Protein AF-A0A348ZEK2-F1 (afdb_monomer_lite)

Radius of gyration: 20.58 Å; chains: 1; bounding box: 32×59×55 Å

Foldseek 3Di:
DLVVQLVVQCVVVVDNVRSVVVVVVLVVVLVVCVVPDDLVPLLVNQLSDLPSPSVQCVQCVPPDPVCVLVDQRDCDDSNVNNDPPDDPDDPRPDPDDSPPPPVDDDDDPPDD

Sequence (112 aa):
MIGTLVFLVTTLTRSLLASYVVLILILVLQATVSALVDPEDIALLSLLNPFGQVAISEITRYWTPFEMNEQVMPMAGSLLYNHPVSVGIDPFNKMIDRNPDDNVTRVSEAEE

Secondary structure (DSSP, 8-state):
-HHHHHHHHHHHHT-HHHHHHHHHHHHHHHHHHHHHS-TT-HHHHHHT-TT-HHHHHHHTTT--HHHHHHSPPP--TTHHHHS-S-SSS-TTTSS----GGGS---------

pLDDT: mean 78.41, std 12.88, range [43.69, 93.81]

Structure (mmCIF, N/CA/C/O backbone):
data_AF-A0A348ZEK2-F1
#
_entry.id   AF-A0A348ZEK2-F1
#
loop_
_atom_site.group_PDB
_atom_site.id
_atom_site.type_symbol
_atom_site.label_atom_id
_atom_site.label_alt_id
_atom_site.label_comp_id
_atom_site.label_asym_id
_atom_site.label_entity_id
_atom_site.label_seq_id
_atom_site.pdbx_PDB_ins_code
_atom_site.Cartn_x
_atom_site.Cartn_y
_atom_site.Cartn_z
_atom_site.occupancy
_atom_site.B_iso_or_equiv
_atom_site.auth_seq_id
_atom_site.auth_comp_id
_atom_site.auth_asym_id
_atom_site.auth_atom_id
_atom_site.pdbx_PDB_model_num
ATOM 1 N N . MET A 1 1 ? -8.104 5.566 1.002 1.00 69.06 1 MET A N 1
ATOM 2 C CA . MET A 1 1 ? -7.993 4.172 1.496 1.00 69.06 1 MET A CA 1
ATOM 3 C C . MET A 1 1 ? -7.427 4.076 2.915 1.00 69.06 1 MET A C 1
ATOM 5 O O . MET A 1 1 ? -8.044 3.428 3.748 1.00 69.06 1 MET A O 1
ATOM 9 N N . ILE A 1 2 ? -6.313 4.743 3.251 1.00 73.75 2 ILE A N 1
ATOM 10 C CA . ILE A 1 2 ? -5.785 4.718 4.635 1.00 73.75 2 ILE A CA 1
ATOM 11 C C . ILE A 1 2 ? -6.785 5.338 5.625 1.00 73.75 2 ILE A C 1
ATOM 13 O O . ILE A 1 2 ? -7.115 4.723 6.633 1.00 73.75 2 ILE A O 1
ATOM 17 N N . GLY A 1 3 ? -7.362 6.499 5.293 1.00 76.56 3 GLY A N 1
ATOM 18 C CA . GLY A 1 3 ? -8.371 7.148 6.139 1.00 76.56 3 GLY A CA 1
ATOM 19 C C . GLY A 1 3 ? -9.634 6.308 6.366 1.00 76.56 3 GLY A C 1
ATOM 20 O O . GLY A 1 3 ? -10.178 6.322 7.461 1.00 76.56 3 GLY A O 1
ATOM 21 N N . THR A 1 4 ? -10.068 5.518 5.376 1.00 83.81 4 THR A N 1
ATOM 22 C CA . THR A 1 4 ? -11.230 4.620 5.510 1.00 83.81 4 THR A CA 1
ATOM 23 C C . THR A 1 4 ? -10.921 3.403 6.378 1.00 83.81 4 THR A C 1
ATOM 25 O O . THR A 1 4 ? -11.782 2.982 7.140 1.00 83.81 4 THR A O 1
ATOM 28 N N . LEU A 1 5 ? -9.696 2.868 6.315 1.00 80.50 5 LEU A N 1
ATOM 29 C CA . LEU A 1 5 ? -9.235 1.800 7.209 1.00 80.50 5 LEU A CA 1
ATOM 30 C C . LEU A 1 5 ? -9.136 2.285 8.656 1.00 80.50 5 LEU A C 1
ATOM 32 O O . LEU A 1 5 ? -9.669 1.647 9.559 1.00 80.50 5 LEU A O 1
ATOM 36 N N . VAL A 1 6 ? -8.506 3.442 8.871 1.00 84.62 6 VAL A N 1
ATOM 37 C CA . VAL A 1 6 ? -8.413 4.066 10.197 1.00 84.62 6 VAL A CA 1
ATOM 38 C C . VAL A 1 6 ? 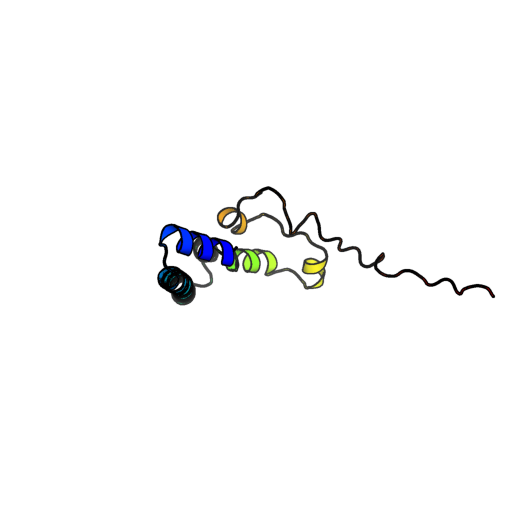-9.812 4.367 10.734 1.00 84.62 6 VAL A C 1
ATOM 40 O O . VAL A 1 6 ? -10.106 4.027 11.875 1.00 84.62 6 VAL A O 1
ATOM 43 N N . PHE A 1 7 ? -10.703 4.926 9.910 1.00 85.62 7 PHE A N 1
ATOM 44 C CA . PHE A 1 7 ? -12.096 5.176 10.281 1.00 85.62 7 PHE A CA 1
ATOM 45 C C . PHE A 1 7 ? -12.832 3.887 10.659 1.00 85.62 7 PHE A C 1
ATOM 47 O O . PHE A 1 7 ? -13.428 3.840 11.728 1.00 85.62 7 PHE A O 1
ATOM 54 N N . LEU A 1 8 ? -12.728 2.829 9.848 1.00 89.69 8 LEU A N 1
ATOM 55 C CA . LEU A 1 8 ? -13.319 1.519 10.136 1.00 89.69 8 LEU A CA 1
ATOM 56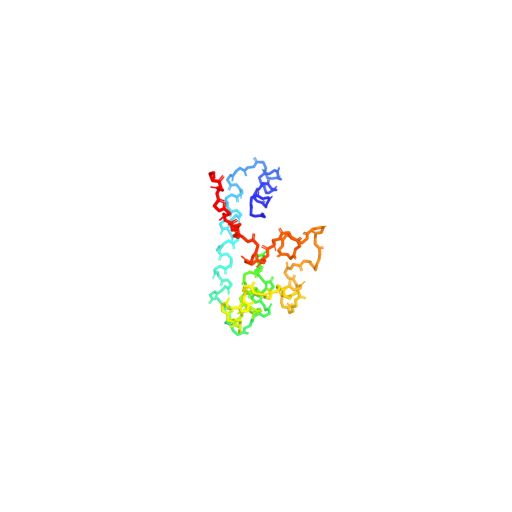 C C . LEU A 1 8 ? -12.858 0.986 11.497 1.00 89.69 8 LEU A C 1
ATOM 58 O O . LEU A 1 8 ? -13.687 0.604 12.323 1.00 89.69 8 LEU A O 1
ATOM 62 N N . VAL A 1 9 ? -11.548 1.000 11.753 1.00 88.06 9 VAL A N 1
ATOM 63 C CA . VAL A 1 9 ? -10.977 0.545 13.027 1.00 88.06 9 VAL A CA 1
ATOM 64 C C . VAL A 1 9 ? -11.484 1.409 14.178 1.00 88.06 9 VAL A C 1
ATOM 66 O O . VAL A 1 9 ? -11.929 0.865 15.187 1.00 88.06 9 VAL A O 1
ATOM 69 N N . THR A 1 10 ? -11.495 2.734 14.029 1.00 89.69 10 THR A N 1
ATOM 70 C CA . THR A 1 10 ? -12.024 3.659 15.042 1.00 89.69 10 THR A CA 1
ATOM 71 C C . THR A 1 10 ? -13.509 3.414 15.318 1.00 89.69 10 THR A C 1
ATOM 73 O O . THR A 1 10 ? -13.913 3.409 16.478 1.00 89.69 10 THR A O 1
ATOM 76 N N . THR A 1 11 ? -14.333 3.180 14.291 1.00 90.69 11 THR A N 1
ATOM 77 C CA . THR A 1 11 ? -15.772 2.912 14.447 1.00 90.69 11 THR A CA 1
ATOM 78 C C . THR A 1 11 ? -16.026 1.568 15.130 1.00 90.69 11 THR A C 1
ATOM 80 O O . THR A 1 11 ? -16.877 1.492 16.016 1.00 90.69 11 THR A O 1
ATOM 83 N N . LEU A 1 12 ? -15.275 0.523 14.769 1.00 91.31 12 LEU A N 1
ATOM 84 C CA . LEU A 1 12 ? -15.414 -0.811 15.361 1.00 91.31 12 LEU A CA 1
ATOM 85 C C . LEU A 1 1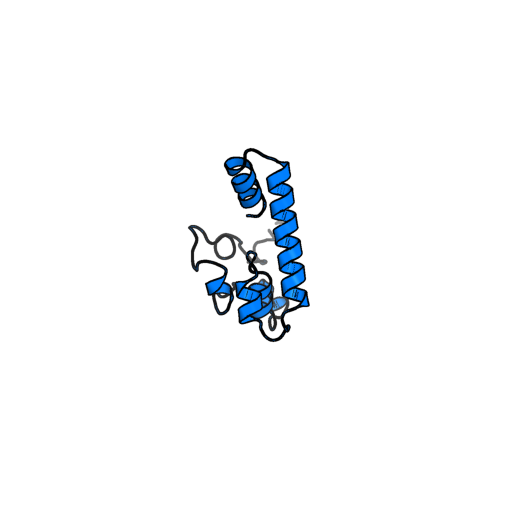2 ? -14.912 -0.864 16.809 1.00 91.31 12 LEU A C 1
ATOM 87 O O . LEU A 1 12 ? -15.554 -1.468 17.664 1.00 91.31 12 LEU A O 1
ATOM 91 N N . THR A 1 13 ? -13.784 -0.215 17.099 1.00 93.25 13 THR A N 1
ATOM 92 C CA . THR A 1 13 ? -13.152 -0.239 18.432 1.00 93.25 13 THR A CA 1
ATOM 93 C C . THR A 1 13 ? -13.640 0.872 19.362 1.00 93.25 13 THR A C 1
ATOM 95 O O . THR A 1 13 ? -13.348 0.835 20.555 1.00 93.25 13 THR A O 1
ATOM 98 N N . ARG A 1 14 ? -14.367 1.870 18.835 1.00 90.56 14 ARG A N 1
ATOM 99 C CA . ARG A 1 14 ? -14.777 3.098 19.542 1.00 90.56 14 ARG A CA 1
ATOM 100 C C . ARG A 1 14 ? -13.609 3.801 20.255 1.00 90.56 14 ARG A C 1
ATOM 102 O O . ARG A 1 14 ? -13.803 4.426 21.294 1.00 90.56 14 ARG A O 1
ATOM 109 N N . SER A 1 15 ? -12.395 3.695 19.707 1.00 92.44 15 SER A N 1
ATOM 110 C CA . S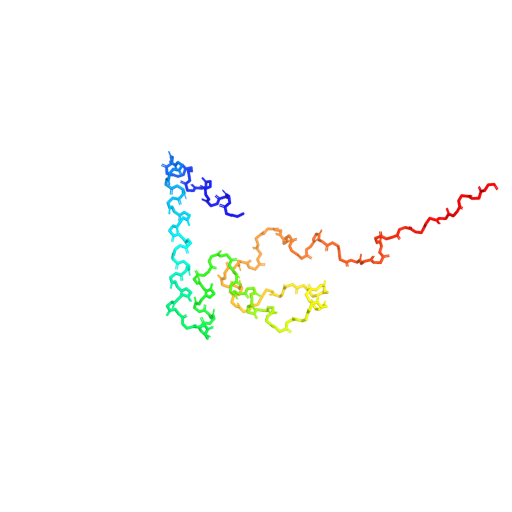ER A 1 15 ? -11.174 4.249 20.298 1.00 92.44 15 SER A CA 1
ATOM 111 C C . SER A 1 15 ? -10.245 4.830 19.235 1.00 92.44 15 SER A C 1
ATOM 113 O O . SER A 1 15 ? -9.806 4.132 18.321 1.00 92.44 15 SER A O 1
ATOM 115 N N . LEU A 1 16 ? -9.888 6.110 19.393 1.00 89.38 16 LEU A N 1
ATOM 116 C CA . LEU A 1 16 ? -8.888 6.756 18.538 1.00 89.38 16 LEU A CA 1
ATOM 117 C C . LEU A 1 16 ? -7.496 6.156 18.749 1.00 89.38 16 LEU A C 1
ATOM 119 O O . LEU A 1 16 ? -6.784 5.913 17.779 1.00 89.38 16 LEU A O 1
ATOM 123 N N . LEU A 1 17 ? -7.121 5.859 19.997 1.00 92.19 17 LEU A N 1
ATOM 124 C CA . LEU A 1 17 ? -5.818 5.274 20.320 1.00 92.19 17 LEU A CA 1
ATOM 125 C C . LEU A 1 17 ? -5.637 3.919 19.627 1.00 92.19 17 LEU A C 1
ATOM 127 O O . LEU A 1 17 ? -4.590 3.675 19.032 1.00 92.19 17 LEU A O 1
ATOM 131 N N . ALA A 1 18 ? -6.671 3.070 19.642 1.00 90.00 18 ALA A N 1
ATOM 132 C CA . ALA A 1 18 ? -6.626 1.768 18.980 1.00 90.00 18 ALA A CA 1
ATOM 133 C C . ALA A 1 18 ? -6.340 1.900 17.476 1.00 90.00 18 ALA A C 1
ATOM 135 O O . ALA A 1 18 ? -5.547 1.135 16.933 1.00 90.00 18 ALA A O 1
ATOM 136 N N . SER A 1 19 ? -6.921 2.905 16.817 1.00 89.00 19 SER A N 1
ATOM 137 C CA . SER A 1 19 ? -6.686 3.154 15.392 1.00 89.00 19 SER A CA 1
ATOM 138 C C . SER A 1 19 ? -5.229 3.514 15.079 1.00 89.00 19 SER A C 1
ATOM 140 O O . SER A 1 19 ? -4.655 2.976 14.132 1.00 89.00 19 SER A O 1
ATOM 142 N N . TYR A 1 20 ? -4.596 4.344 15.918 1.00 91.06 20 TYR A N 1
ATOM 143 C CA . TYR A 1 20 ? -3.178 4.681 15.784 1.00 91.06 20 TYR A CA 1
ATOM 144 C C . TYR A 1 20 ? -2.277 3.477 16.044 1.00 91.06 20 TYR A C 1
ATOM 146 O O . TYR A 1 20 ? -1.335 3.253 15.288 1.00 91.06 20 TYR A O 1
ATOM 154 N N . VAL A 1 21 ? -2.575 2.680 17.073 1.00 93.62 21 VAL A N 1
ATOM 155 C CA . VAL A 1 21 ? -1.808 1.462 17.373 1.00 93.62 21 VAL A CA 1
ATOM 156 C C . VAL A 1 21 ? -1.877 0.482 16.207 1.00 93.62 21 VAL A C 1
ATOM 158 O O . VAL A 1 21 ? -0.843 -0.032 15.796 1.00 93.62 21 VAL A O 1
ATOM 161 N N . VAL A 1 22 ? -3.061 0.264 15.629 1.00 90.56 22 VAL A N 1
ATOM 162 C CA . VAL A 1 22 ? -3.225 -0.609 14.457 1.00 90.56 22 VAL A CA 1
ATOM 163 C C . VAL A 1 22 ? -2.445 -0.075 13.256 1.00 90.56 22 VAL A C 1
ATOM 165 O O . VAL A 1 22 ? -1.756 -0.847 12.593 1.00 90.56 22 VAL A O 1
ATOM 168 N N . LEU A 1 23 ? -2.498 1.233 12.994 1.00 88.06 23 LEU A N 1
ATOM 169 C CA . LEU A 1 23 ? -1.733 1.841 11.905 1.00 88.06 23 LEU A CA 1
ATOM 170 C C . LEU A 1 23 ? -0.224 1.633 12.090 1.00 88.06 23 LEU A C 1
ATOM 172 O O . LEU A 1 23 ? 0.449 1.182 11.165 1.00 88.06 23 LEU A O 1
ATOM 176 N N . ILE A 1 24 ? 0.300 1.921 13.284 1.00 92.06 24 ILE A N 1
ATOM 177 C CA . ILE A 1 24 ? 1.718 1.721 13.609 1.00 92.06 24 ILE A CA 1
ATOM 178 C C . ILE A 1 24 ? 2.092 0.246 13.468 1.00 92.06 24 ILE A C 1
ATOM 180 O O . ILE A 1 24 ? 3.123 -0.067 12.881 1.00 92.06 24 ILE A O 1
ATOM 184 N N . LEU A 1 25 ? 1.247 -0.664 13.954 1.00 92.00 25 LEU A N 1
ATOM 185 C CA . LEU A 1 25 ? 1.487 -2.101 13.872 1.00 92.00 25 LEU A CA 1
ATOM 186 C C . LEU A 1 25 ? 1.594 -2.568 12.416 1.00 92.00 25 LEU A C 1
ATOM 188 O O . LEU A 1 25 ? 2.517 -3.310 12.093 1.00 92.00 25 LEU A O 1
ATOM 192 N N . ILE A 1 26 ? 0.718 -2.090 11.527 1.00 88.75 26 ILE A N 1
ATOM 193 C CA . ILE A 1 26 ? 0.792 -2.391 10.089 1.00 88.75 26 ILE A CA 1
ATOM 194 C C . ILE A 1 26 ? 2.106 -1.873 9.487 1.00 88.75 26 ILE A C 1
ATOM 196 O O . ILE A 1 26 ? 2.754 -2.600 8.736 1.00 88.75 26 ILE A O 1
ATOM 200 N N . LEU A 1 27 ? 2.531 -0.652 9.827 1.00 89.19 27 LEU A N 1
ATOM 201 C CA . LEU A 1 27 ? 3.783 -0.078 9.315 1.00 89.19 27 LEU A CA 1
ATOM 202 C C . LEU A 1 27 ? 5.017 -0.851 9.799 1.00 89.19 27 LEU A C 1
ATOM 204 O O . LEU A 1 27 ? 5.906 -1.153 9.005 1.00 89.19 27 LEU A O 1
ATOM 208 N N . VAL A 1 28 ? 5.059 -1.213 11.083 1.00 93.81 28 VAL A N 1
ATOM 209 C CA . VAL A 1 28 ? 6.152 -2.011 11.661 1.00 93.81 28 VAL A CA 1
ATOM 210 C C . VAL A 1 28 ? 6.191 -3.401 11.036 1.00 93.81 28 VAL A C 1
ATOM 212 O O . VAL A 1 28 ? 7.270 -3.881 10.691 1.00 93.81 28 VAL A O 1
ATOM 215 N N . LEU A 1 29 ? 5.033 -4.037 10.845 1.00 90.62 29 LEU A N 1
ATOM 216 C CA . LEU A 1 29 ? 4.945 -5.336 10.185 1.00 90.62 29 LEU A CA 1
ATOM 217 C C . LEU A 1 29 ? 5.489 -5.258 8.753 1.00 90.62 29 LEU A C 1
ATOM 219 O O . LEU A 1 29 ? 6.317 -6.084 8.383 1.00 90.62 29 LEU A O 1
ATOM 223 N N . GLN A 1 30 ? 5.100 -4.245 7.973 1.00 87.81 30 GLN A N 1
ATOM 224 C CA . GLN A 1 30 ? 5.618 -4.064 6.612 1.00 87.81 30 GLN A CA 1
ATOM 225 C C . GLN A 1 30 ? 7.128 -3.822 6.579 1.00 87.81 30 GLN A C 1
ATOM 227 O O . GLN A 1 30 ? 7.822 -4.414 5.751 1.00 87.81 30 GLN A O 1
ATOM 232 N N . ALA A 1 31 ? 7.650 -2.996 7.488 1.00 90.12 31 ALA A N 1
ATOM 233 C CA . ALA A 1 31 ? 9.089 -2.769 7.603 1.00 90.12 31 ALA A CA 1
ATOM 234 C C . ALA A 1 31 ? 9.833 -4.063 7.970 1.00 90.12 31 ALA A C 1
ATOM 236 O O . ALA A 1 31 ? 10.885 -4.353 7.411 1.00 90.12 31 ALA A O 1
ATOM 237 N N . THR A 1 32 ? 9.251 -4.867 8.861 1.00 91.88 32 THR A N 1
ATOM 238 C CA . THR A 1 32 ? 9.818 -6.149 9.298 1.00 91.88 32 THR A CA 1
ATOM 239 C C . THR A 1 32 ? 9.826 -7.168 8.161 1.00 91.88 32 THR A C 1
ATOM 241 O O . THR A 1 32 ? 10.855 -7.783 7.906 1.00 91.88 32 THR A O 1
ATOM 244 N N . VAL A 1 33 ? 8.714 -7.315 7.435 1.00 90.12 33 VAL A N 1
ATOM 245 C CA . VAL A 1 33 ? 8.627 -8.186 6.251 1.00 90.12 33 VAL A CA 1
ATOM 246 C C . VAL A 1 33 ? 9.655 -7.767 5.202 1.00 90.12 33 VAL A C 1
ATOM 248 O O . VAL A 1 33 ? 10.400 -8.609 4.719 1.00 90.12 33 VAL A O 1
ATOM 251 N N . SER A 1 34 ? 9.760 -6.469 4.912 1.00 86.19 34 SER A N 1
ATOM 252 C CA . SER A 1 34 ? 10.708 -5.951 3.913 1.00 86.19 34 SER A CA 1
ATOM 253 C C . SER A 1 34 ? 12.176 -6.122 4.321 1.00 86.19 34 SER A C 1
ATOM 255 O O . SER A 1 34 ? 13.049 -6.108 3.462 1.00 86.19 34 SER A O 1
ATOM 257 N N . ALA A 1 35 ? 12.460 -6.247 5.620 1.00 89.50 35 ALA A N 1
ATOM 258 C CA . ALA A 1 35 ? 13.810 -6.468 6.134 1.00 89.50 35 ALA A CA 1
ATOM 259 C C . ALA A 1 35 ? 14.192 -7.955 6.224 1.00 89.50 35 ALA A C 1
ATOM 261 O O . ALA A 1 35 ? 15.379 -8.270 6.218 1.00 89.50 35 ALA A O 1
ATOM 262 N N . LEU A 1 36 ? 13.208 -8.850 6.367 1.00 89.75 36 LEU A N 1
ATOM 263 C CA . LEU A 1 36 ? 13.427 -10.285 6.580 1.00 89.75 36 LEU A CA 1
ATOM 264 C C . LEU A 1 36 ? 13.281 -11.127 5.312 1.00 89.75 36 LEU A C 1
ATOM 266 O O . LEU A 1 36 ? 13.867 -12.202 5.244 1.00 89.75 36 LEU A O 1
ATOM 270 N N . VAL A 1 37 ? 12.455 -10.690 4.363 1.00 90.00 37 VAL A N 1
ATOM 271 C CA . VAL A 1 37 ? 12.195 -11.420 3.119 1.00 90.00 37 VAL A CA 1
ATOM 272 C C . VAL A 1 37 ? 13.189 -10.977 2.055 1.00 90.00 37 VAL A C 1
ATOM 274 O O . VAL A 1 37 ? 13.433 -9.780 1.889 1.00 90.00 37 VAL A O 1
ATOM 277 N N . ASP A 1 38 ? 13.732 -11.944 1.318 1.00 89.50 38 ASP A N 1
ATOM 278 C CA . ASP A 1 38 ? 14.660 -11.669 0.231 1.00 89.50 38 ASP A CA 1
ATOM 279 C C . ASP A 1 38 ? 13.994 -10.798 -0.854 1.00 89.50 38 ASP A C 1
ATOM 281 O O . ASP A 1 38 ? 12.873 -11.088 -1.283 1.00 89.50 38 ASP A O 1
ATOM 285 N N . PRO A 1 39 ? 14.664 -9.739 -1.353 1.00 83.00 39 PRO A N 1
ATOM 286 C CA . PRO A 1 39 ? 14.098 -8.846 -2.371 1.00 83.00 39 PRO A CA 1
ATOM 287 C C . PRO A 1 39 ? 13.731 -9.529 -3.698 1.00 83.00 39 PRO A C 1
ATOM 289 O O . PRO A 1 39 ? 13.010 -8.950 -4.513 1.00 83.00 39 PRO A O 1
ATOM 292 N N . GLU A 1 40 ? 14.253 -10.734 -3.934 1.00 86.12 40 GLU A N 1
ATOM 293 C CA . GLU A 1 40 ? 13.979 -11.550 -5.119 1.00 86.12 40 GLU A CA 1
ATOM 294 C C . GLU A 1 40 ? 12.593 -12.213 -5.061 1.00 86.12 40 GLU A C 1
ATOM 296 O O . GLU A 1 40 ? 11.970 -12.424 -6.105 1.00 86.12 40 GLU A O 1
ATOM 301 N N . ASP A 1 41 ? 12.048 -12.435 -3.860 1.00 87.69 41 ASP A N 1
ATOM 302 C CA . ASP A 1 41 ? 10.743 -13.067 -3.637 1.00 87.69 41 ASP A CA 1
ATOM 303 C C . ASP A 1 41 ? 9.587 -12.059 -3.764 1.00 87.69 41 ASP A C 1
ATOM 305 O O . ASP A 1 41 ? 8.760 -11.852 -2.866 1.00 87.69 41 ASP A O 1
ATOM 309 N N . ILE A 1 42 ? 9.500 -11.428 -4.937 1.00 83.06 42 ILE A N 1
ATOM 310 C CA . ILE A 1 42 ? 8.546 -10.349 -5.233 1.00 83.06 42 ILE A CA 1
ATOM 311 C C . ILE A 1 42 ? 7.091 -10.811 -5.081 1.00 83.06 42 ILE A C 1
ATOM 313 O O . ILE A 1 42 ? 6.244 -10.029 -4.651 1.00 83.06 42 ILE A O 1
ATOM 317 N N . ALA A 1 43 ? 6.788 -12.079 -5.373 1.00 83.25 43 ALA A N 1
ATOM 318 C CA . ALA A 1 43 ? 5.441 -12.628 -5.223 1.00 83.25 43 ALA A CA 1
ATOM 319 C C . ALA A 1 43 ? 4.982 -12.635 -3.753 1.00 83.25 43 ALA A C 1
ATOM 321 O O . ALA A 1 43 ? 3.853 -12.243 -3.446 1.00 83.25 43 ALA A O 1
ATOM 322 N N . LEU A 1 44 ? 5.868 -13.034 -2.835 1.00 82.56 44 LEU A N 1
ATOM 323 C CA . LEU A 1 44 ? 5.574 -13.082 -1.404 1.00 82.56 44 LEU A CA 1
ATOM 324 C C . LEU A 1 44 ? 5.533 -11.672 -0.805 1.00 82.56 44 LEU A C 1
ATOM 326 O O . LEU A 1 44 ? 4.601 -11.339 -0.071 1.00 82.56 44 LEU A O 1
ATOM 330 N N . LEU A 1 45 ? 6.487 -10.817 -1.184 1.00 86.06 45 LEU A N 1
ATOM 331 C CA . LEU A 1 45 ? 6.504 -9.404 -0.795 1.00 86.06 45 LEU A CA 1
ATOM 332 C C . LEU A 1 45 ? 5.266 -8.650 -1.286 1.00 86.06 45 LEU A C 1
ATOM 334 O O . LEU A 1 45 ? 4.719 -7.817 -0.563 1.00 86.06 45 LEU A O 1
ATOM 338 N N . SER A 1 46 ? 4.808 -8.952 -2.499 1.00 84.56 46 SER A N 1
ATOM 339 C CA . SER A 1 46 ? 3.595 -8.362 -3.048 1.00 84.56 46 SER A CA 1
ATOM 340 C C . SER A 1 46 ? 2.376 -8.795 -2.259 1.00 84.56 46 SER A C 1
ATOM 342 O O . SER A 1 46 ? 1.625 -7.922 -1.846 1.00 84.56 46 SER A O 1
ATOM 344 N N . LEU A 1 47 ? 2.201 -10.090 -1.984 1.00 83.75 47 LEU A N 1
ATOM 345 C CA . LEU A 1 47 ? 1.046 -10.598 -1.236 1.00 83.75 47 LEU A CA 1
ATOM 346 C C . LEU A 1 47 ? 0.933 -10.000 0.177 1.00 83.75 47 LEU A C 1
ATOM 348 O O . LEU A 1 47 ? -0.166 -9.810 0.694 1.00 83.75 47 LEU A O 1
ATOM 352 N N . LEU A 1 48 ? 2.069 -9.697 0.807 1.00 82.00 48 LEU A N 1
ATOM 353 C CA . LEU A 1 48 ? 2.127 -9.108 2.147 1.00 82.00 48 LEU A CA 1
ATOM 354 C C . LEU A 1 48 ? 2.028 -7.574 2.149 1.00 82.00 48 LEU A C 1
ATOM 356 O O . LEU A 1 48 ? 2.064 -6.961 3.220 1.00 82.00 48 LEU A O 1
ATOM 360 N N . ASN A 1 49 ? 1.881 -6.941 0.981 1.00 82.88 49 ASN A N 1
ATOM 361 C CA . ASN A 1 49 ? 1.765 -5.495 0.857 1.00 82.88 49 ASN A CA 1
ATOM 362 C C . ASN A 1 49 ? 0.308 -5.062 0.591 1.00 82.88 49 ASN A C 1
ATOM 364 O O . ASN A 1 49 ? -0.100 -4.959 -0.567 1.00 82.88 49 ASN A O 1
ATOM 368 N N . PRO A 1 50 ? -0.468 -4.692 1.629 1.00 76.69 50 PRO A N 1
ATOM 369 C CA . PRO A 1 50 ? -1.871 -4.290 1.480 1.00 76.69 50 PRO A CA 1
ATOM 370 C C . PRO A 1 50 ? -2.078 -2.991 0.683 1.00 76.69 50 PRO A C 1
ATOM 372 O O . PRO A 1 50 ? -3.216 -2.637 0.379 1.00 76.69 50 PRO A O 1
ATOM 375 N N . PHE A 1 51 ? -1.009 -2.251 0.378 1.00 79.25 51 PHE A N 1
ATOM 376 C CA . PHE A 1 51 ? -1.062 -1.026 -0.420 1.00 79.25 51 PHE A CA 1
ATOM 377 C C . PHE A 1 51 ? -0.597 -1.235 -1.867 1.00 79.25 51 PHE A C 1
ATOM 379 O O . PHE A 1 51 ? -0.570 -0.272 -2.629 1.00 79.25 51 PHE A O 1
ATOM 386 N N . GLY A 1 52 ? -0.202 -2.456 -2.245 1.00 80.06 52 GLY A N 1
ATOM 387 C CA . GLY A 1 52 ? 0.200 -2.788 -3.612 1.00 80.06 52 GLY A CA 1
ATOM 388 C C . GLY A 1 52 ? 1.518 -2.153 -4.070 1.00 80.06 52 GLY A C 1
ATOM 389 O O . GLY A 1 52 ? 1.855 -2.247 -5.246 1.00 80.06 52 GLY A O 1
ATOM 390 N N . GLN A 1 53 ? 2.293 -1.531 -3.173 1.00 85.06 53 GLN A N 1
ATOM 391 C CA . GLN A 1 53 ? 3.478 -0.752 -3.554 1.00 85.06 53 GLN A CA 1
ATOM 392 C C . GLN A 1 53 ? 4.559 -1.602 -4.240 1.00 85.06 53 GLN A C 1
ATOM 394 O O . GLN A 1 53 ? 5.165 -1.155 -5.211 1.00 85.06 53 GLN A O 1
ATOM 399 N N . VAL A 1 54 ? 4.768 -2.837 -3.769 1.00 87.06 54 VAL A N 1
ATOM 400 C CA . VAL A 1 54 ? 5.712 -3.791 -4.379 1.00 87.06 54 VAL A CA 1
ATOM 401 C C . VAL A 1 54 ? 5.216 -4.262 -5.748 1.00 87.06 54 VAL A C 1
ATOM 403 O O . VAL A 1 54 ? 5.985 -4.294 -6.699 1.00 87.06 54 VAL A O 1
ATOM 406 N N . ALA A 1 55 ? 3.921 -4.555 -5.883 1.00 84.56 55 ALA A N 1
ATOM 407 C CA . ALA A 1 55 ? 3.350 -4.973 -7.161 1.00 84.56 55 ALA A CA 1
ATOM 408 C C . ALA A 1 55 ? 3.427 -3.854 -8.216 1.00 84.56 55 ALA A C 1
ATOM 410 O O . ALA A 1 55 ? 3.740 -4.115 -9.374 1.00 84.56 55 ALA A O 1
ATOM 411 N N . ILE A 1 56 ? 3.198 -2.597 -7.820 1.00 83.62 56 ILE A N 1
ATOM 412 C CA . ILE A 1 56 ? 3.333 -1.435 -8.711 1.00 83.62 56 ILE A CA 1
ATOM 413 C C . ILE A 1 56 ? 4.796 -1.228 -9.124 1.00 83.62 56 ILE A C 1
ATOM 415 O O . ILE A 1 56 ? 5.070 -0.950 -10.293 1.00 83.62 56 ILE A O 1
ATOM 419 N N . SER A 1 57 ? 5.751 -1.375 -8.201 1.00 85.62 57 SER A N 1
ATOM 420 C CA . SER A 1 57 ? 7.173 -1.226 -8.535 1.00 85.62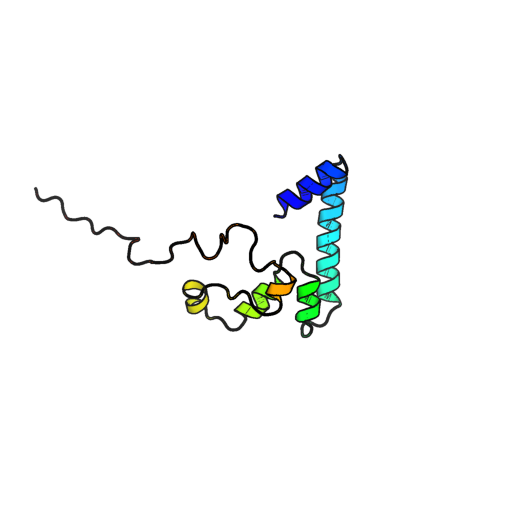 57 SER A CA 1
ATOM 421 C C . SER A 1 57 ? 7.698 -2.377 -9.396 1.00 85.62 57 SER A C 1
ATOM 423 O O . SER A 1 57 ? 8.612 -2.172 -10.191 1.00 85.62 57 SER A O 1
ATOM 425 N N . GLU A 1 58 ? 7.106 -3.568 -9.284 1.00 86.25 58 GLU A N 1
ATOM 426 C CA . GLU A 1 58 ? 7.400 -4.717 -10.140 1.00 86.25 58 GLU A CA 1
ATOM 427 C C . GLU A 1 58 ? 6.980 -4.451 -11.589 1.00 86.25 58 GLU A C 1
ATOM 429 O O . GLU A 1 58 ? 7.813 -4.534 -12.492 1.00 86.25 58 GLU A O 1
ATOM 434 N N . ILE A 1 59 ? 5.717 -4.077 -11.820 1.00 84.75 59 ILE A N 1
ATOM 435 C CA . ILE A 1 59 ? 5.195 -3.880 -13.183 1.00 84.75 59 ILE A CA 1
ATOM 436 C C . ILE A 1 59 ? 5.789 -2.651 -13.878 1.00 84.75 59 ILE A C 1
ATOM 438 O O . ILE A 1 59 ? 5.915 -2.643 -15.099 1.00 84.75 59 ILE A O 1
ATOM 442 N N . THR A 1 60 ? 6.183 -1.625 -13.117 1.00 85.50 60 THR A N 1
ATOM 443 C CA . THR A 1 60 ? 6.783 -0.396 -13.665 1.00 85.50 60 THR A CA 1
ATOM 444 C C . THR A 1 60 ? 8.312 -0.432 -13.704 1.00 85.50 60 THR A C 1
ATOM 446 O O . THR A 1 60 ? 8.931 0.518 -14.174 1.00 85.50 60 THR A O 1
ATOM 449 N N . ARG A 1 61 ? 8.947 -1.532 -13.270 1.00 85.38 61 ARG A N 1
ATOM 450 C CA . ARG A 1 61 ? 10.414 -1.664 -13.175 1.00 85.38 61 ARG A CA 1
ATOM 451 C C . ARG A 1 61 ? 11.150 -1.349 -14.475 1.00 85.38 61 ARG A C 1
ATOM 453 O O . ARG A 1 61 ? 12.259 -0.824 -14.438 1.00 85.38 61 ARG A O 1
ATOM 460 N N . TYR A 1 62 ? 10.551 -1.720 -15.601 1.00 86.31 62 TYR A N 1
ATOM 461 C CA . TYR A 1 62 ? 11.154 -1.590 -16.927 1.00 86.31 62 TYR A CA 1
ATOM 462 C C . TYR A 1 62 ? 10.569 -0.436 -17.742 1.00 86.31 62 TYR A C 1
ATOM 464 O O . TYR A 1 62 ? 10.919 -0.292 -18.908 1.00 86.31 62 TYR A O 1
ATOM 472 N N . TRP A 1 63 ? 9.693 0.378 -17.150 1.00 85.75 63 TRP A N 1
ATOM 473 C CA . TRP A 1 63 ? 9.095 1.514 -17.836 1.00 85.75 63 TRP A CA 1
ATOM 474 C C . TRP A 1 63 ? 10.027 2.717 -17.828 1.00 85.75 63 TRP A C 1
ATOM 476 O O . TRP A 1 63 ? 10.568 3.124 -16.798 1.00 85.75 63 TRP A O 1
ATOM 486 N N . THR A 1 64 ? 10.173 3.330 -18.992 1.00 88.69 64 THR A N 1
ATOM 487 C CA . THR A 1 64 ? 10.767 4.656 -19.122 1.00 88.69 64 THR A CA 1
ATOM 488 C C . THR A 1 64 ? 9.782 5.735 -18.653 1.00 88.69 64 THR A C 1
ATOM 490 O O . THR A 1 64 ? 8.569 5.524 -18.696 1.00 88.69 64 THR A O 1
ATOM 493 N N . PRO A 1 65 ? 10.253 6.937 -18.264 1.00 84.44 65 PRO A N 1
ATOM 494 C CA . PRO A 1 65 ? 9.359 8.042 -17.909 1.00 84.44 65 PRO A CA 1
ATOM 495 C C . PRO A 1 65 ? 8.357 8.398 -19.018 1.00 84.44 65 PRO A C 1
ATOM 497 O O . PRO A 1 65 ? 7.245 8.825 -18.726 1.00 84.44 65 PRO A O 1
ATOM 500 N N . PHE A 1 66 ? 8.738 8.204 -20.285 1.00 82.62 66 PHE A N 1
ATOM 501 C CA . PHE A 1 66 ? 7.856 8.401 -21.434 1.00 82.62 66 PHE A CA 1
ATOM 502 C C . PHE A 1 66 ? 6.724 7.361 -21.459 1.00 82.62 66 PHE A C 1
ATOM 504 O O . PHE A 1 66 ? 5.554 7.723 -21.547 1.00 82.62 66 PHE A O 1
ATOM 511 N N . GLU A 1 67 ? 7.049 6.081 -21.262 1.00 83.00 67 GLU A N 1
ATOM 512 C CA . GLU A 1 67 ? 6.052 5.007 -21.188 1.00 83.00 67 GLU A CA 1
ATOM 513 C C . GLU A 1 67 ? 5.135 5.138 -19.968 1.00 83.00 67 GLU A C 1
ATOM 515 O O . GLU A 1 67 ? 3.949 4.860 -20.090 1.00 83.00 67 GLU A O 1
ATOM 520 N N . MET A 1 68 ? 5.619 5.621 -18.818 1.00 80.19 68 MET A N 1
ATOM 521 C CA . MET A 1 68 ? 4.757 5.889 -17.650 1.00 80.19 68 MET A CA 1
ATOM 522 C C . MET A 1 68 ? 3.681 6.951 -17.943 1.00 80.19 68 MET A C 1
ATOM 524 O O . MET A 1 68 ? 2.593 6.927 -17.353 1.00 80.19 68 MET A O 1
ATOM 528 N N . ASN A 1 69 ? 3.989 7.891 -18.840 1.00 80.44 69 ASN A N 1
ATOM 529 C CA . ASN A 1 69 ? 3.088 8.973 -19.218 1.00 80.44 69 ASN A CA 1
ATOM 530 C C . ASN A 1 69 ? 2.064 8.530 -20.273 1.00 80.44 69 ASN A C 1
ATOM 532 O O . ASN A 1 69 ? 0.911 8.954 -20.188 1.00 80.44 69 ASN A O 1
ATOM 536 N N . GLU A 1 70 ? 2.437 7.648 -21.203 1.00 80.69 70 GLU A N 1
ATOM 537 C CA . GLU A 1 70 ? 1.541 7.176 -22.272 1.00 80.69 70 GLU A CA 1
ATOM 538 C C . GLU A 1 70 ? 0.791 5.877 -21.945 1.00 80.69 70 GLU A C 1
ATOM 540 O O . GLU A 1 70 ? -0.369 5.722 -22.330 1.00 80.69 70 GLU A O 1
ATOM 545 N N . GLN A 1 71 ? 1.420 4.929 -21.247 1.00 77.19 71 GLN A N 1
ATOM 546 C CA . GLN A 1 71 ? 0.824 3.620 -20.999 1.00 77.19 71 GLN A CA 1
ATOM 547 C C . GLN A 1 71 ? -0.124 3.639 -19.806 1.00 77.19 71 GLN A C 1
ATOM 549 O O . GLN A 1 71 ? 0.124 4.216 -18.742 1.00 77.19 71 GLN A O 1
ATOM 554 N N . VAL A 1 72 ? -1.227 2.924 -19.988 1.00 75.94 72 VAL A N 1
ATOM 555 C CA . VAL A 1 72 ? -2.155 2.586 -18.918 1.00 75.94 72 VAL A CA 1
ATOM 556 C C . VAL A 1 72 ? -1.582 1.436 -18.101 1.00 75.94 72 VAL A C 1
ATOM 558 O O . VAL A 1 72 ? -0.978 0.515 -18.650 1.00 75.94 72 VAL A O 1
ATOM 561 N N . MET A 1 73 ? -1.763 1.479 -16.780 1.00 75.00 73 MET A N 1
ATOM 562 C CA . MET A 1 73 ? -1.268 0.427 -15.893 1.00 75.00 73 MET A CA 1
ATOM 563 C C . MET A 1 73 ? -1.935 -0.914 -16.239 1.00 75.00 73 MET A C 1
ATOM 565 O O . MET A 1 73 ? -3.159 -1.022 -16.125 1.00 75.00 73 MET A O 1
ATOM 569 N N . PRO A 1 74 ? -1.174 -1.946 -16.651 1.00 75.19 74 PRO A N 1
ATOM 570 C CA . PRO A 1 74 ? -1.755 -3.248 -16.924 1.00 75.19 74 PRO A CA 1
ATOM 571 C C . PRO A 1 74 ? -2.141 -3.922 -15.603 1.00 75.19 74 PRO A C 1
ATOM 573 O O . PRO A 1 74 ? -1.323 -4.056 -14.693 1.00 75.19 74 PRO A O 1
ATOM 576 N N . MET A 1 75 ? -3.384 -4.399 -15.506 1.00 73.88 75 MET A N 1
ATOM 577 C CA . MET A 1 75 ? -3.838 -5.229 -14.384 1.00 73.88 75 MET A CA 1
ATOM 578 C C . MET A 1 75 ? -3.300 -6.654 -14.565 1.00 73.88 75 MET A C 1
ATOM 580 O O . MET A 1 75 ? -4.008 -7.543 -15.036 1.00 73.88 75 MET A O 1
ATOM 584 N N . ALA A 1 76 ? -2.016 -6.853 -14.263 1.00 74.75 76 ALA A N 1
ATOM 585 C CA . ALA A 1 76 ? -1.299 -8.106 -14.485 1.00 74.75 76 ALA A CA 1
ATOM 586 C C . ALA A 1 76 ? -0.328 -8.433 -13.337 1.00 74.75 76 ALA A C 1
ATOM 588 O O . ALA A 1 76 ? 0.014 -7.580 -12.517 1.00 74.75 76 ALA A O 1
ATOM 589 N N . GLY A 1 77 ? 0.120 -9.691 -13.287 1.00 77.44 77 GLY A N 1
ATOM 590 C CA . GLY A 1 77 ? 1.111 -10.155 -12.314 1.00 77.44 77 GLY A CA 1
ATOM 591 C C . GLY A 1 77 ? 0.631 -10.035 -10.867 1.00 77.44 77 GLY A C 1
ATOM 592 O O . GLY A 1 77 ? -0.546 -10.251 -10.568 1.00 77.44 77 GLY A O 1
ATOM 593 N N . SER A 1 78 ? 1.543 -9.670 -9.965 1.00 80.44 78 SER A N 1
ATOM 594 C CA . SER A 1 78 ? 1.279 -9.583 -8.526 1.00 80.44 78 SER A CA 1
ATOM 595 C C . SER A 1 78 ? 0.200 -8.559 -8.143 1.00 80.44 78 SER A C 1
ATOM 597 O O . SER A 1 78 ? -0.373 -8.629 -7.053 1.00 80.44 78 SER A O 1
ATOM 599 N N . LEU A 1 79 ? -0.128 -7.628 -9.047 1.00 76.81 79 LEU A N 1
ATOM 600 C CA . LEU A 1 79 ? -1.165 -6.621 -8.831 1.00 76.81 79 LEU A CA 1
ATOM 601 C C . LEU A 1 79 ? -2.572 -7.239 -8.769 1.00 76.81 79 LEU A C 1
ATOM 603 O O . LEU A 1 79 ? -3.411 -6.743 -8.021 1.00 76.81 79 LEU A O 1
ATOM 607 N N . LEU A 1 80 ? -2.802 -8.357 -9.472 1.00 76.56 80 LEU A N 1
ATOM 608 C CA . LEU A 1 80 ? -4.079 -9.087 -9.467 1.00 76.56 80 LEU A CA 1
ATOM 609 C C . LEU A 1 80 ? -4.422 -9.690 -8.099 1.00 76.56 80 LEU A C 1
ATOM 611 O O . LEU A 1 80 ? -5.596 -9.851 -7.771 1.00 76.56 80 LEU A O 1
ATOM 615 N N . TYR A 1 81 ? -3.404 -10.039 -7.311 1.00 74.06 81 TYR A N 1
ATOM 616 C CA . TYR A 1 81 ? -3.594 -10.600 -5.973 1.00 74.06 81 TYR A CA 1
ATOM 617 C C . TYR A 1 81 ? -3.814 -9.511 -4.917 1.00 74.06 81 TYR A C 1
ATOM 619 O O . TYR A 1 81 ? -4.539 -9.739 -3.952 1.00 74.06 81 TYR A O 1
ATOM 627 N N . ASN A 1 82 ? -3.224 -8.326 -5.107 1.00 72.88 82 ASN A N 1
ATOM 628 C CA . ASN A 1 82 ? -3.349 -7.198 -4.178 1.00 72.88 82 ASN A CA 1
ATOM 629 C C . ASN A 1 82 ? -4.612 -6.364 -4.389 1.00 72.88 82 ASN A C 1
ATOM 631 O O . ASN A 1 82 ? -5.181 -5.845 -3.427 1.00 72.88 82 ASN A O 1
ATOM 635 N N . HIS A 1 83 ? -5.055 -6.223 -5.638 1.00 69.88 83 HIS A N 1
ATOM 636 C CA . HIS A 1 83 ? -6.205 -5.405 -5.989 1.00 69.88 83 HIS A CA 1
ATOM 637 C C . HIS A 1 83 ? -7.180 -6.193 -6.870 1.00 69.88 83 HIS A C 1
ATOM 639 O O . HIS A 1 83 ? -6.763 -6.798 -7.858 1.00 69.88 83 HIS A O 1
ATOM 645 N N . PRO A 1 84 ? -8.493 -6.168 -6.572 1.00 55.88 84 PRO A N 1
ATOM 646 C CA . PRO A 1 84 ? -9.483 -6.727 -7.481 1.00 55.88 84 PRO A CA 1
ATOM 647 C C . PRO A 1 84 ? -9.407 -6.012 -8.834 1.00 55.88 84 PRO A C 1
ATOM 649 O O . PRO A 1 84 ? -9.332 -4.785 -8.878 1.00 55.88 84 PRO A O 1
ATOM 652 N N . VAL A 1 85 ? -9.507 -6.774 -9.928 1.00 54.16 85 VAL A N 1
ATOM 653 C CA . VAL A 1 85 ? -9.483 -6.290 -11.328 1.00 54.16 85 VAL A CA 1
ATOM 654 C C . VAL A 1 85 ? -10.470 -5.142 -11.580 1.00 54.16 85 VAL A C 1
ATOM 656 O O . VAL A 1 85 ? -10.253 -4.304 -12.448 1.00 54.16 85 VAL A O 1
ATOM 659 N N . SER A 1 86 ? -11.548 -5.075 -10.798 1.00 47.94 86 SER A N 1
ATOM 660 C CA . SER A 1 86 ? -12.504 -3.976 -10.824 1.00 47.94 86 SER A CA 1
ATOM 661 C C . SER A 1 86 ? -13.149 -3.781 -9.453 1.00 47.94 86 SER A C 1
ATOM 663 O O . SER A 1 86 ? -13.809 -4.692 -8.948 1.00 47.94 86 SER A O 1
ATOM 665 N N . VAL A 1 87 ? -13.043 -2.577 -8.885 1.00 45.97 87 VAL A N 1
ATOM 666 C CA . VAL A 1 87 ? -13.907 -2.121 -7.786 1.00 45.97 87 VAL A CA 1
ATOM 667 C C . VAL A 1 87 ? -14.663 -0.878 -8.264 1.00 45.97 87 VAL A C 1
ATOM 669 O O . VAL A 1 87 ? -14.285 0.251 -7.988 1.00 45.97 87 VAL A O 1
ATOM 672 N N . GLY A 1 88 ? -15.727 -1.096 -9.042 1.00 48.72 88 GLY A N 1
ATOM 673 C CA . GLY A 1 88 ? -16.800 -0.124 -9.309 1.00 48.72 88 GLY A CA 1
ATOM 674 C C . GLY A 1 88 ? -16.516 1.016 -10.294 1.00 48.72 88 GLY A C 1
ATOM 675 O O . GLY A 1 88 ? -17.337 1.253 -11.172 1.00 48.72 88 GLY A O 1
ATOM 676 N N . ILE A 1 89 ? -15.390 1.714 -10.191 1.00 47.69 89 ILE A N 1
ATOM 677 C CA . ILE A 1 89 ? -14.951 2.778 -11.108 1.00 47.69 89 ILE A CA 1
ATOM 678 C C . ILE A 1 89 ? -13.430 2.714 -11.082 1.00 47.69 89 ILE A C 1
ATOM 680 O O . ILE A 1 89 ? -12.855 2.681 -10.002 1.00 47.69 89 ILE A O 1
ATOM 684 N N . ASP A 1 90 ? -12.784 2.647 -12.239 1.00 52.09 90 ASP A N 1
ATOM 685 C CA . ASP A 1 90 ? -11.328 2.718 -12.341 1.00 52.09 90 ASP A CA 1
ATOM 686 C C . ASP A 1 90 ? -10.912 4.202 -12.389 1.00 52.09 90 ASP A C 1
ATOM 688 O O . ASP A 1 90 ? -11.054 4.832 -13.445 1.00 52.09 90 ASP A O 1
ATOM 692 N N . PRO A 1 91 ? -10.461 4.808 -11.269 1.00 52.19 91 PRO A N 1
ATOM 693 C CA . PRO A 1 91 ? -10.054 6.209 -11.259 1.00 52.19 91 PRO A CA 1
ATOM 694 C C . PRO A 1 91 ? -8.736 6.436 -12.006 1.00 52.19 91 PRO A C 1
ATOM 696 O O . PRO A 1 91 ? -8.453 7.570 -12.384 1.00 52.19 91 PRO A O 1
ATOM 699 N N . PHE A 1 92 ? -7.927 5.393 -12.214 1.00 49.06 92 PHE A N 1
ATOM 700 C CA . PHE A 1 92 ? -6.601 5.535 -12.811 1.00 49.06 92 PHE A CA 1
ATOM 701 C C . PHE A 1 92 ? -6.641 5.513 -14.334 1.00 49.06 92 PHE A C 1
ATOM 703 O O . PHE A 1 92 ? -5.785 6.130 -14.967 1.00 49.06 92 PHE A O 1
ATOM 710 N N . ASN A 1 93 ? -7.635 4.839 -14.914 1.00 52.16 93 ASN A N 1
ATOM 711 C CA . ASN A 1 93 ? -7.643 4.566 -16.345 1.00 52.16 93 ASN A CA 1
ATOM 712 C C . ASN A 1 93 ? -8.726 5.307 -17.142 1.00 52.16 93 ASN A C 1
ATOM 714 O O . ASN A 1 93 ? -8.634 5.380 -18.363 1.00 52.16 93 ASN A O 1
ATOM 718 N N . LYS A 1 94 ? -9.779 5.833 -16.494 1.00 51.31 94 LYS A N 1
ATOM 719 C CA . LYS A 1 94 ? -10.979 6.285 -17.229 1.00 51.31 94 LYS A CA 1
ATOM 720 C C . LYS A 1 94 ? -11.369 7.755 -17.077 1.00 51.31 94 LYS A C 1
ATOM 722 O O . LYS A 1 94 ? -12.324 8.171 -17.724 1.00 51.31 94 LYS A O 1
ATOM 727 N N . MET A 1 95 ? -10.682 8.534 -16.239 1.00 51.47 95 MET A N 1
ATOM 728 C CA . MET A 1 95 ? -11.079 9.926 -15.942 1.00 51.47 95 MET A CA 1
ATOM 729 C C . MET A 1 95 ? -9.938 10.950 -16.011 1.00 51.47 95 MET A C 1
ATOM 731 O O . MET A 1 95 ? -10.177 12.122 -15.738 1.00 51.47 95 MET A O 1
ATOM 735 N N . ILE A 1 96 ? -8.719 10.539 -16.370 1.00 60.34 96 ILE A N 1
ATOM 736 C CA . ILE A 1 96 ? -7.590 11.457 -16.558 1.00 60.34 96 ILE A CA 1
ATOM 737 C C . ILE A 1 96 ? -7.310 11.529 -18.054 1.00 60.34 96 ILE A C 1
ATOM 739 O O . ILE A 1 96 ? -6.750 10.594 -18.624 1.00 60.34 96 ILE A O 1
ATOM 743 N N . ASP A 1 97 ? -7.745 12.622 -18.674 1.00 64.12 97 ASP A N 1
ATOM 744 C CA . ASP A 1 97 ? -7.345 12.972 -20.031 1.00 64.12 97 ASP A CA 1
ATOM 745 C C . ASP A 1 97 ? -5.851 13.311 -20.029 1.00 64.12 97 ASP A C 1
ATOM 747 O O . ASP A 1 97 ? -5.391 14.131 -19.230 1.00 64.12 97 ASP A O 1
ATOM 751 N N . ARG A 1 98 ? -5.081 12.602 -20.856 1.00 67.56 98 ARG A N 1
ATOM 752 C CA . ARG A 1 98 ? -3.625 12.759 -20.960 1.00 67.56 98 ARG A CA 1
ATOM 753 C C . ARG A 1 98 ? -3.209 13.409 -22.273 1.00 67.56 98 ARG A C 1
ATOM 755 O O . ARG A 1 98 ? -2.012 13.458 -22.528 1.00 67.56 98 ARG A O 1
ATOM 762 N N . ASN A 1 99 ? -4.150 13.872 -23.098 1.00 69.31 99 ASN A N 1
ATOM 763 C CA . ASN A 1 99 ? -3.828 14.555 -24.342 1.00 69.31 99 ASN A CA 1
ATOM 764 C C . ASN A 1 99 ? -3.191 15.923 -24.032 1.00 69.31 99 ASN A C 1
ATOM 766 O O . ASN A 1 99 ? -3.870 16.816 -23.537 1.00 69.31 99 ASN A O 1
ATOM 770 N N . PRO A 1 100 ? -1.882 16.127 -24.263 1.00 67.00 100 PRO A N 1
ATOM 771 C CA . PRO A 1 100 ? -1.272 17.414 -23.973 1.00 67.00 100 PRO A CA 1
ATOM 772 C C . PRO A 1 100 ? -1.672 18.485 -25.000 1.00 67.00 100 PRO A C 1
ATOM 774 O O . PRO A 1 100 ? -1.575 19.676 -24.701 1.00 67.00 100 PRO A O 1
ATOM 777 N N . ASP A 1 101 ? -2.115 18.066 -26.188 1.00 72.12 101 ASP A N 1
ATOM 778 C CA . ASP A 1 101 ? -2.246 18.915 -27.373 1.00 72.12 101 ASP A CA 1
ATOM 779 C C . ASP A 1 101 ? -3.489 19.816 -27.360 1.00 72.12 101 ASP A C 1
ATOM 781 O O . ASP A 1 101 ? -3.559 20.779 -28.127 1.00 72.12 101 ASP A O 1
ATOM 785 N N . ASP A 1 102 ? -4.456 19.552 -26.479 1.00 74.19 102 ASP A N 1
ATOM 786 C CA . ASP A 1 102 ? -5.649 20.385 -26.276 1.00 74.19 102 ASP A CA 1
ATOM 787 C C . ASP A 1 102 ? -5.562 21.295 -25.036 1.00 74.19 102 ASP A C 1
ATOM 789 O O . ASP A 1 102 ? -6.449 22.123 -24.811 1.00 74.19 102 ASP A O 1
ATOM 793 N N . ASN A 1 103 ? -4.452 21.245 -24.288 1.00 73.44 103 ASN A N 1
ATOM 794 C CA . ASN A 1 103 ? -4.236 22.094 -23.111 1.00 73.44 103 ASN A CA 1
ATOM 795 C C . ASN A 1 103 ? -3.918 23.558 -23.455 1.00 73.44 103 ASN A C 1
ATOM 797 O O . ASN A 1 103 ? -3.834 24.401 -22.559 1.00 73.44 103 ASN A O 1
ATOM 801 N N . VAL A 1 104 ? -3.716 23.882 -24.738 1.00 77.75 104 VAL A N 1
ATOM 802 C CA . VAL A 1 104 ? -3.416 25.241 -25.203 1.00 77.75 104 VAL A CA 1
ATOM 803 C C . VAL A 1 104 ? -4.465 25.727 -26.199 1.00 77.75 104 VAL A C 1
ATOM 805 O O . VAL A 1 104 ? -4.631 25.194 -27.292 1.00 77.75 104 VAL A O 1
ATOM 808 N N . THR A 1 105 ? -5.158 26.808 -25.842 1.00 78.56 105 THR A N 1
ATOM 809 C CA . THR A 1 105 ? -5.961 27.582 -26.795 1.00 78.56 105 THR A CA 1
ATOM 810 C C . THR A 1 105 ? -5.067 28.626 -27.453 1.00 78.56 105 THR A C 1
ATOM 812 O O . THR A 1 105 ? -4.392 29.400 -26.772 1.00 78.56 105 THR A O 1
ATOM 815 N N . ARG A 1 106 ? -5.057 28.663 -28.790 1.00 79.44 106 ARG A N 1
ATOM 816 C CA . ARG A 1 106 ? -4.406 29.748 -29.531 1.00 79.44 106 ARG A CA 1
ATOM 817 C C . ARG A 1 106 ? -5.244 31.010 -29.355 1.00 79.44 106 AR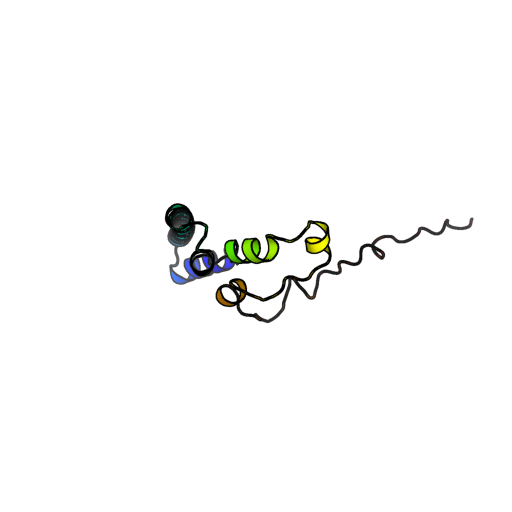G A C 1
ATOM 819 O O . ARG A 1 106 ? -6.405 31.031 -29.750 1.00 79.44 106 ARG A O 1
ATOM 826 N N . VAL A 1 107 ? -4.658 32.045 -28.762 1.00 76.56 107 VAL A N 1
ATOM 827 C CA . VAL A 1 107 ? -5.286 33.366 -28.699 1.00 76.56 107 VAL A CA 1
ATOM 828 C C . VAL A 1 107 ? -5.241 33.938 -30.111 1.00 76.56 107 VAL A C 1
ATOM 830 O O . VAL A 1 107 ? -4.164 34.254 -30.612 1.00 76.56 107 VAL A O 1
ATOM 833 N N . SER A 1 108 ? -6.390 34.008 -30.782 1.00 70.25 108 SER A N 1
ATOM 834 C CA . SER A 1 108 ? -6.518 34.852 -31.966 1.00 70.25 108 SER A CA 1
ATOM 835 C C . SER A 1 108 ? -6.388 36.294 -31.496 1.00 70.25 108 SER A C 1
ATOM 837 O O . SER A 1 108 ? -7.113 36.698 -30.583 1.00 70.25 108 SER A O 1
ATOM 839 N N . GLU A 1 109 ? -5.451 37.043 -32.075 1.00 66.94 109 GLU A N 1
ATOM 840 C CA . GLU A 1 109 ? -5.385 38.489 -31.880 1.00 66.94 109 GLU A CA 1
ATOM 841 C C . GLU A 1 109 ? -6.783 39.057 -32.135 1.00 66.94 109 GLU A C 1
ATOM 843 O O . GLU A 1 109 ? -7.409 38.753 -33.150 1.00 66.94 109 GLU A O 1
ATOM 848 N N . ALA A 1 110 ? -7.314 39.785 -31.152 1.00 59.75 110 ALA A N 1
ATOM 849 C CA . ALA A 1 110 ? -8.534 40.542 -31.349 1.00 59.75 110 ALA A CA 1
ATOM 850 C C . ALA A 1 110 ? -8.226 41.562 -32.447 1.00 59.75 110 ALA A C 1
ATOM 852 O O . ALA A 1 110 ? -7.450 42.487 -32.214 1.00 59.75 110 ALA A O 1
ATOM 853 N N . GLU A 1 111 ? -8.763 41.326 -33.645 1.00 56.31 111 GLU A N 1
ATOM 854 C CA . GLU A 1 111 ? -8.814 42.334 -34.698 1.00 56.31 111 GLU A CA 1
ATOM 855 C C . GLU A 1 111 ? -9.466 43.592 -34.109 1.00 56.31 111 GLU A C 1
ATOM 857 O O . GLU A 1 111 ? -10.590 43.540 -33.599 1.00 56.31 111 GLU A O 1
ATOM 862 N N . GLU A 1 112 ? -8.701 44.684 -34.122 1.00 43.69 112 GLU A N 1
ATOM 863 C CA . GLU A 1 112 ? -9.172 46.054 -33.906 1.00 43.69 112 GLU A CA 1
ATOM 864 C C . GLU A 1 112 ? -9.923 46.558 -35.146 1.00 43.69 112 GLU A C 1
ATOM 866 O O . GLU A 1 112 ? -9.447 46.297 -36.278 1.00 43.69 112 GLU A O 1
#